Protein AF-A0A8I1P2D2-F1 (afdb_monomer_lite)

Sequence (144 aa):
MSDTDVMAFWKRRRELEEQHDLKRKALEAELHQHTETIDRTIAAVCAEMGNVSGAALEFIRFFLENLDELPANFREYVTLWQKENISNTAKLENLKTELDKLLQSRADVRKSIFALEKEIFQEISIITHNYTSTVAKAMNEKIT

Radius of gyration: 31.2 Å; chains: 1; bounding box: 60×19×92 Å

Structure (mmCIF, N/CA/C/O backbone):
data_AF-A0A8I1P2D2-F1
#
_entry.id   AF-A0A8I1P2D2-F1
#
loop_
_atom_site.group_PDB
_atom_site.id
_atom_site.type_symbol
_atom_site.label_atom_id
_atom_site.label_alt_id
_atom_site.label_comp_id
_atom_site.label_asym_id
_atom_site.label_entity_id
_atom_site.label_seq_id
_atom_site.pdbx_PDB_ins_code
_atom_site.Cartn_x
_atom_site.Cartn_y
_atom_site.Cartn_z
_atom_site.occupancy
_atom_site.B_iso_or_equiv
_atom_site.auth_seq_id
_atom_site.auth_comp_id
_atom_site.auth_asym_id
_atom_site.auth_atom_id
_atom_site.pdbx_PDB_model_num
ATOM 1 N N . MET A 1 1 ? 28.081 0.838 -34.768 1.00 76.25 1 MET A N 1
ATOM 2 C CA . MET A 1 1 ? 27.266 0.139 -33.760 1.00 76.25 1 MET A CA 1
ATOM 3 C C . MET A 1 1 ? 27.292 -1.336 -34.082 1.00 76.25 1 MET A C 1
ATOM 5 O O . MET A 1 1 ? 27.098 -1.679 -35.245 1.00 76.25 1 MET A O 1
ATOM 9 N N . SER A 1 2 ? 27.610 -2.157 -33.088 1.00 82.00 2 SER A N 1
ATOM 10 C CA . SER A 1 2 ? 27.658 -3.612 -33.208 1.00 82.00 2 SER A CA 1
ATOM 11 C C . SER A 1 2 ? 26.326 -4.239 -32.786 1.00 82.00 2 SER A C 1
ATOM 13 O O . SER A 1 2 ? 25.588 -3.649 -31.994 1.00 82.00 2 SER A O 1
ATOM 15 N N . ASP A 1 3 ? 26.033 -5.451 -33.262 1.00 84.44 3 ASP A N 1
ATOM 16 C CA . ASP A 1 3 ? 24.885 -6.237 -32.780 1.00 84.44 3 ASP A CA 1
ATOM 17 C C . ASP A 1 3 ? 24.965 -6.477 -31.263 1.00 84.44 3 ASP A C 1
ATOM 19 O O . ASP A 1 3 ? 23.949 -6.514 -30.567 1.00 84.44 3 ASP A O 1
ATOM 23 N N . THR A 1 4 ? 26.186 -6.546 -30.727 1.00 88.38 4 THR A N 1
ATOM 24 C CA . THR A 1 4 ? 26.462 -6.649 -29.292 1.00 88.38 4 THR A CA 1
ATOM 25 C C . THR A 1 4 ? 25.898 -5.462 -28.503 1.00 88.38 4 THR A C 1
ATOM 27 O O . THR A 1 4 ? 25.323 -5.674 -27.436 1.00 88.38 4 THR A O 1
ATOM 30 N N . ASP A 1 5 ? 25.987 -4.233 -29.025 1.00 86.88 5 ASP A N 1
ATOM 31 C CA . ASP A 1 5 ? 25.498 -3.019 -28.345 1.00 86.88 5 ASP A CA 1
ATOM 32 C C . ASP A 1 5 ? 23.964 -2.999 -28.249 1.00 86.88 5 ASP A C 1
ATOM 34 O O . ASP A 1 5 ? 23.389 -2.663 -27.211 1.00 86.88 5 ASP A O 1
ATOM 38 N N . VAL A 1 6 ? 23.293 -3.413 -29.328 1.00 91.06 6 VAL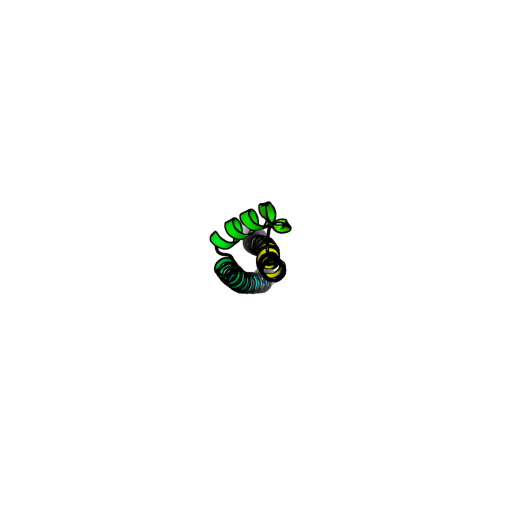 A N 1
ATOM 39 C CA . VAL A 1 6 ? 21.827 -3.509 -29.395 1.00 91.06 6 VAL A CA 1
ATOM 40 C 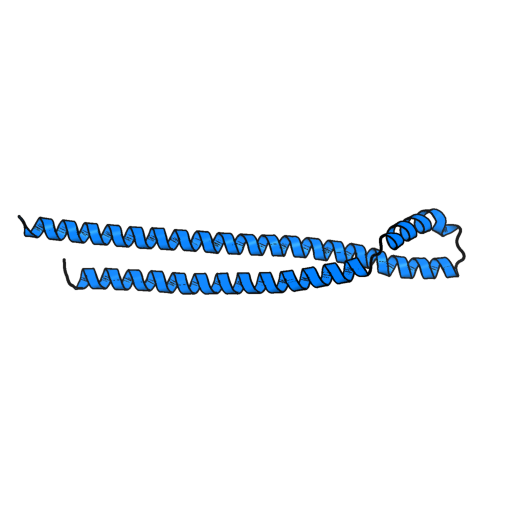C . VAL A 1 6 ? 21.319 -4.577 -28.428 1.00 91.06 6 VAL A C 1
ATOM 42 O O . VAL A 1 6 ? 20.373 -4.348 -27.669 1.00 91.06 6 VAL A O 1
ATOM 45 N N . MET A 1 7 ? 21.971 -5.740 -28.412 1.00 93.50 7 MET A N 1
ATOM 46 C CA . MET A 1 7 ? 21.608 -6.838 -27.518 1.00 93.50 7 MET A CA 1
ATOM 47 C C . MET A 1 7 ? 21.853 -6.481 -26.049 1.00 93.50 7 MET A C 1
ATOM 49 O O . MET A 1 7 ? 21.028 -6.819 -25.198 1.00 93.50 7 MET A O 1
ATOM 53 N N . ALA A 1 8 ? 22.933 -5.755 -25.744 1.00 93.50 8 ALA A N 1
ATOM 54 C CA . ALA A 1 8 ? 23.217 -5.271 -24.396 1.00 93.50 8 ALA A CA 1
ATOM 55 C C . ALA A 1 8 ? 22.134 -4.304 -23.889 1.00 93.50 8 ALA A C 1
ATOM 57 O O . ALA A 1 8 ? 21.671 -4.456 -22.756 1.00 93.50 8 ALA A O 1
ATOM 58 N N . PHE A 1 9 ? 21.670 -3.371 -24.730 1.00 95.69 9 PHE A N 1
ATOM 59 C CA . PHE A 1 9 ? 20.568 -2.464 -24.388 1.00 95.69 9 PHE A CA 1
ATOM 60 C C . PHE A 1 9 ? 19.284 -3.229 -24.042 1.00 95.69 9 PHE A C 1
ATOM 62 O O . PHE A 1 9 ? 18.723 -3.049 -22.959 1.00 95.69 9 PHE A O 1
ATOM 69 N N . TRP A 1 10 ? 18.837 -4.127 -24.927 1.00 97.00 10 TRP A N 1
ATOM 70 C CA . TRP A 1 10 ? 17.599 -4.883 -24.711 1.00 97.00 10 TRP A CA 1
ATOM 71 C C . TRP A 1 10 ? 17.685 -5.864 -23.547 1.00 97.00 10 TRP A C 1
ATOM 73 O O . TRP A 1 10 ? 16.684 -6.111 -22.871 1.00 97.00 10 TRP A O 1
ATOM 83 N N . LYS A 1 11 ? 18.867 -6.433 -23.299 1.00 97.19 11 LYS A N 1
ATOM 84 C CA . LYS A 1 11 ? 19.111 -7.255 -22.114 1.00 97.19 11 LYS A CA 1
ATOM 85 C C . LYS A 1 11 ? 18.955 -6.419 -20.845 1.00 97.19 11 LYS A C 1
ATOM 87 O O . LYS A 1 11 ? 18.146 -6.775 -19.995 1.00 97.19 11 LYS A O 1
ATOM 92 N N . ARG A 1 12 ? 19.649 -5.279 -20.756 1.00 96.38 12 ARG A N 1
ATOM 93 C CA . ARG A 1 12 ? 19.593 -4.410 -19.575 1.00 96.38 12 ARG A CA 1
ATOM 94 C C . ARG A 1 12 ? 18.183 -3.887 -19.310 1.00 96.38 12 ARG A C 1
ATOM 96 O O . ARG A 1 12 ? 17.754 -3.856 -18.162 1.00 96.38 12 ARG A O 1
ATOM 103 N N . ARG A 1 13 ? 17.458 -3.490 -20.358 1.00 97.00 13 ARG A N 1
ATOM 104 C CA . ARG A 1 13 ? 16.076 -3.020 -20.230 1.00 97.00 13 ARG A CA 1
ATOM 105 C C . ARG A 1 13 ? 15.157 -4.093 -19.644 1.00 97.00 13 ARG A C 1
ATOM 107 O O . ARG A 1 13 ? 14.432 -3.795 -18.703 1.00 97.00 13 ARG A O 1
ATOM 114 N N . ARG A 1 14 ? 15.223 -5.326 -20.159 1.00 97.50 14 ARG A N 1
ATOM 115 C CA . ARG A 1 14 ? 14.428 -6.444 -19.626 1.00 97.50 14 ARG A CA 1
ATOM 116 C C . ARG A 1 14 ? 14.733 -6.718 -18.162 1.00 97.50 14 ARG A C 1
ATOM 118 O O . ARG A 1 14 ? 13.807 -6.833 -17.375 1.00 97.50 14 ARG A O 1
ATOM 125 N N . GLU A 1 15 ? 16.011 -6.764 -17.793 1.00 97.19 15 GLU A N 1
ATOM 126 C CA . GLU A 1 15 ? 16.416 -6.987 -16.399 1.00 97.19 15 GLU A CA 1
ATOM 127 C C . GLU A 1 15 ? 15.832 -5.923 -15.455 1.00 97.19 15 GLU A C 1
ATOM 129 O O . GLU A 1 15 ? 15.393 -6.252 -14.357 1.00 97.19 15 GLU A O 1
ATOM 134 N N . LEU A 1 16 ? 15.792 -4.656 -15.881 1.00 96.38 16 LEU A N 1
ATOM 135 C CA . LEU A 1 16 ? 15.177 -3.573 -15.106 1.00 96.38 16 LEU A CA 1
ATOM 136 C C . LEU A 1 16 ? 13.661 -3.731 -14.975 1.00 96.38 16 LEU A C 1
ATOM 138 O O . LEU A 1 16 ? 13.122 -3.589 -13.878 1.00 96.38 16 LEU A O 1
ATOM 142 N N . GLU A 1 17 ? 12.979 -4.031 -16.079 1.00 95.75 17 GLU A N 1
ATOM 143 C CA . GLU A 1 17 ? 11.528 -4.241 -16.096 1.00 95.75 17 GLU A CA 1
ATOM 144 C C . GLU A 1 17 ? 11.132 -5.444 -15.217 1.00 95.75 17 GLU A C 1
ATOM 146 O O . GLU A 1 17 ? 10.195 -5.338 -14.428 1.00 95.75 17 GLU A O 1
ATOM 151 N N . GLU A 1 18 ? 11.890 -6.545 -15.264 1.00 97.38 18 GLU A N 1
ATOM 152 C CA . GLU A 1 18 ? 11.689 -7.729 -14.416 1.00 97.38 18 GLU A CA 1
ATOM 153 C C . GLU A 1 18 ? 11.926 -7.429 -12.928 1.00 97.38 18 GLU A C 1
ATOM 155 O O . GLU A 1 18 ? 11.113 -7.795 -12.077 1.00 97.38 18 GLU A O 1
ATOM 160 N N . GLN A 1 19 ? 13.014 -6.728 -12.589 1.00 95.62 19 GLN A N 1
ATOM 161 C CA . GLN A 1 19 ? 13.298 -6.337 -11.204 1.00 95.62 19 GLN A CA 1
ATOM 162 C C . GLN A 1 19 ? 12.215 -5.418 -10.634 1.00 95.62 19 GLN A C 1
ATOM 164 O O . GLN A 1 19 ? 11.803 -5.578 -9.482 1.00 95.62 19 GLN A O 1
ATOM 169 N N . HIS A 1 20 ? 11.743 -4.463 -11.434 1.00 96.69 20 HIS A N 1
ATOM 170 C CA . HIS A 1 20 ? 10.652 -3.581 -11.050 1.00 96.69 20 HIS A CA 1
ATOM 171 C C . HIS A 1 20 ? 9.339 -4.345 -10.867 1.00 96.69 20 HIS A C 1
ATOM 173 O O . HIS A 1 20 ? 8.658 -4.123 -9.871 1.00 96.69 20 HIS A O 1
ATOM 179 N N . ASP A 1 21 ? 8.991 -5.257 -11.778 1.00 96.50 21 ASP A N 1
ATOM 180 C CA . ASP A 1 21 ? 7.772 -6.067 -11.675 1.00 96.50 21 ASP A CA 1
ATOM 181 C C . ASP A 1 21 ? 7.750 -6.902 -10.385 1.00 96.50 21 ASP A C 1
ATOM 183 O O . ASP A 1 21 ? 6.747 -6.921 -9.671 1.00 96.50 21 ASP A O 1
ATOM 187 N N . LEU A 1 22 ? 8.883 -7.509 -10.014 1.00 97.50 22 LEU A N 1
ATOM 188 C CA . LEU A 1 22 ? 9.015 -8.240 -8.751 1.00 97.50 22 LEU A CA 1
ATOM 189 C C . LEU A 1 22 ? 8.807 -7.336 -7.528 1.00 97.50 22 LEU A C 1
ATOM 191 O O . LEU A 1 22 ? 8.035 -7.681 -6.630 1.00 97.50 22 LEU A O 1
ATOM 195 N N . LYS A 1 23 ? 9.463 -6.167 -7.492 1.00 97.38 23 LYS A N 1
ATOM 196 C CA . LYS A 1 23 ? 9.300 -5.194 -6.398 1.00 97.38 23 LYS A CA 1
ATOM 197 C C . LYS A 1 23 ? 7.862 -4.674 -6.316 1.00 97.38 23 LYS A C 1
ATOM 199 O O . LYS A 1 23 ? 7.304 -4.580 -5.225 1.00 97.38 23 LYS A O 1
ATOM 204 N N . ARG A 1 24 ? 7.248 -4.371 -7.462 1.00 95.56 24 ARG A N 1
ATOM 205 C CA . ARG A 1 24 ? 5.868 -3.890 -7.559 1.00 95.56 24 ARG A CA 1
ATOM 206 C C . ARG A 1 24 ? 4.888 -4.925 -7.017 1.00 95.56 24 ARG A C 1
ATOM 208 O O . ARG A 1 24 ? 4.083 -4.581 -6.159 1.00 95.56 24 ARG A O 1
ATOM 215 N N . LYS A 1 25 ? 4.999 -6.187 -7.441 1.00 97.19 25 LYS A N 1
ATOM 216 C CA . LYS A 1 25 ? 4.155 -7.286 -6.944 1.00 97.19 25 LYS A CA 1
ATOM 217 C C . LYS A 1 25 ? 4.269 -7.473 -5.433 1.00 97.19 25 LYS A C 1
ATOM 219 O O . LYS A 1 25 ? 3.261 -7.707 -4.775 1.00 97.19 25 LYS A O 1
ATOM 224 N N . ALA A 1 26 ? 5.475 -7.348 -4.877 1.00 97.50 26 ALA A N 1
ATOM 225 C CA . ALA A 1 26 ? 5.678 -7.427 -3.433 1.00 97.50 26 ALA A CA 1
ATOM 226 C C . ALA A 1 26 ? 4.949 -6.293 -2.687 1.00 97.50 26 ALA A C 1
ATOM 228 O O . ALA A 1 26 ? 4.223 -6.558 -1.732 1.00 97.50 26 ALA A O 1
ATOM 229 N N . LEU A 1 27 ? 5.075 -5.050 -3.165 1.00 94.69 27 LEU A N 1
ATOM 230 C CA . LEU A 1 27 ? 4.381 -3.895 -2.581 1.00 94.69 27 LEU A CA 1
ATOM 231 C C . LEU A 1 27 ? 2.855 -3.977 -2.747 1.00 94.69 27 LEU A C 1
ATOM 233 O O . LEU A 1 27 ? 2.112 -3.601 -1.844 1.00 94.69 27 LEU A O 1
ATOM 237 N N . GLU A 1 28 ? 2.366 -4.474 -3.885 1.00 92.31 28 GLU A N 1
ATOM 238 C CA . GLU A 1 28 ? 0.934 -4.692 -4.120 1.00 92.31 28 GLU A CA 1
ATOM 239 C C . GLU A 1 28 ? 0.363 -5.762 -3.173 1.00 92.31 28 GLU A C 1
ATOM 241 O O . GLU A 1 28 ? -0.732 -5.581 -2.635 1.00 92.31 28 GLU A O 1
ATOM 246 N N . ALA A 1 29 ? 1.114 -6.835 -2.906 1.00 95.38 29 ALA A N 1
ATOM 247 C CA . ALA A 1 29 ? 0.731 -7.854 -1.930 1.00 95.38 29 ALA A CA 1
ATOM 248 C C . ALA A 1 29 ? 0.677 -7.292 -0.497 1.00 95.38 29 ALA A C 1
ATOM 250 O O . ALA A 1 29 ? -0.292 -7.533 0.225 1.00 95.38 29 ALA A O 1
ATOM 251 N N . GLU A 1 30 ? 1.668 -6.490 -0.100 1.00 93.25 30 GLU A N 1
ATOM 252 C CA . GLU A 1 30 ? 1.680 -5.800 1.198 1.00 93.25 30 GLU A CA 1
ATOM 253 C C . GLU A 1 30 ? 0.490 -4.834 1.337 1.00 93.25 30 GLU A C 1
ATOM 255 O O . GLU A 1 30 ? -0.204 -4.812 2.358 1.00 93.25 30 GLU A O 1
ATOM 260 N N . LEU A 1 31 ? 0.181 -4.080 0.277 1.00 82.25 31 LEU A N 1
ATOM 261 C CA . LEU A 1 31 ? -0.966 -3.174 0.239 1.00 82.25 31 LEU A CA 1
ATOM 262 C C . LEU A 1 31 ? -2.296 -3.922 0.415 1.00 82.25 31 LEU A C 1
ATOM 264 O O . LEU A 1 31 ? -3.203 -3.434 1.106 1.00 82.25 31 LEU A O 1
ATOM 268 N N . HIS A 1 32 ? -2.417 -5.095 -0.206 1.00 84.75 32 HIS A N 1
ATOM 269 C CA . HIS A 1 32 ? -3.583 -5.958 -0.060 1.00 84.75 32 HIS A CA 1
ATOM 270 C C . HIS A 1 32 ? -3.729 -6.446 1.386 1.00 84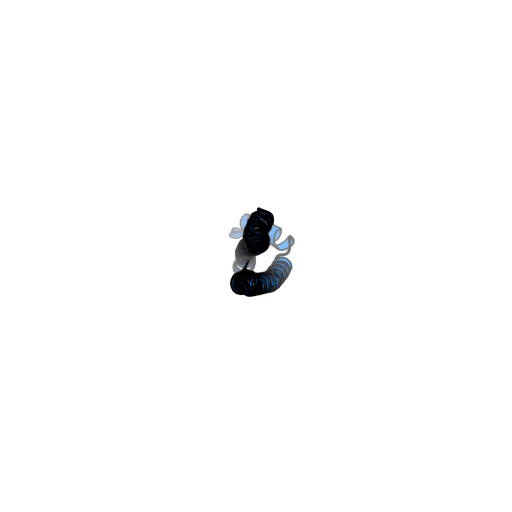.75 32 HIS A C 1
ATOM 272 O O . HIS A 1 32 ? -4.778 -6.233 1.995 1.00 84.75 32 HIS A O 1
ATOM 278 N N . GLN A 1 33 ? -2.652 -6.964 1.981 1.00 89.94 33 GLN A N 1
ATOM 279 C CA . GLN A 1 33 ? -2.634 -7.427 3.372 1.00 89.94 33 GLN A CA 1
ATOM 280 C C . GLN A 1 33 ? -3.008 -6.317 4.371 1.00 89.94 33 GLN A C 1
ATOM 282 O O . GLN A 1 33 ? -3.758 -6.547 5.328 1.00 89.94 33 GLN A O 1
ATOM 287 N N . HIS A 1 34 ? -2.509 -5.095 4.163 1.00 78.25 34 HIS A N 1
ATOM 288 C CA . HIS A 1 34 ? -2.907 -3.943 4.973 1.00 78.25 34 HIS A CA 1
ATOM 289 C C . HIS A 1 34 ? -4.396 -3.634 4.839 1.00 78.25 34 HIS A C 1
ATOM 291 O O . HIS A 1 34 ? -5.042 -3.337 5.841 1.00 78.25 34 HIS A O 1
ATOM 297 N N . THR A 1 35 ? -4.949 -3.724 3.630 1.00 75.88 35 THR A N 1
ATOM 298 C CA . THR A 1 35 ? -6.374 -3.471 3.386 1.00 75.88 35 THR A CA 1
ATOM 299 C C . THR A 1 35 ? -7.247 -4.488 4.121 1.00 75.88 35 THR A C 1
ATOM 301 O O . THR A 1 35 ? -8.111 -4.083 4.892 1.00 75.88 35 THR A O 1
ATOM 304 N N . GLU A 1 36 ? -6.945 -5.784 4.012 1.00 83.88 36 GLU A N 1
ATOM 305 C CA . GLU A 1 36 ? -7.672 -6.836 4.741 1.00 83.88 36 GLU A CA 1
ATOM 306 C C . GLU A 1 36 ? -7.579 -6.678 6.267 1.00 83.88 36 GLU A C 1
ATOM 308 O O . GLU A 1 36 ? -8.513 -6.982 7.011 1.00 83.88 36 GLU A O 1
ATOM 313 N N . THR A 1 37 ? -6.429 -6.225 6.768 1.00 81.19 37 THR A N 1
ATOM 314 C CA . THR A 1 37 ? -6.233 -6.004 8.206 1.00 81.19 37 THR A CA 1
ATOM 315 C C . THR A 1 37 ? -7.016 -4.785 8.684 1.00 81.19 37 THR A C 1
ATOM 317 O O . THR A 1 37 ? -7.683 -4.869 9.710 1.00 81.19 37 THR A O 1
ATOM 320 N N . ILE A 1 38 ? -7.025 -3.698 7.910 1.00 74.56 38 ILE A N 1
ATOM 321 C CA . ILE A 1 38 ? -7.851 -2.515 8.178 1.00 74.56 38 ILE A CA 1
ATOM 322 C C . ILE A 1 38 ? -9.334 -2.884 8.220 1.00 74.56 38 ILE A C 1
ATOM 324 O O . ILE A 1 38 ? -10.012 -2.495 9.167 1.00 74.56 38 ILE A O 1
ATOM 328 N N . ASP A 1 39 ? -9.831 -3.664 7.258 1.00 70.25 39 ASP A N 1
ATOM 329 C CA . ASP A 1 39 ? -11.243 -4.062 7.216 1.00 70.25 39 ASP A CA 1
ATOM 330 C C . ASP A 1 39 ? -11.639 -4.868 8.465 1.00 70.25 39 ASP A C 1
ATOM 332 O O . ASP A 1 39 ? -12.685 -4.619 9.072 1.00 70.25 39 ASP A O 1
ATOM 336 N N . ARG A 1 40 ? -10.765 -5.779 8.920 1.00 79.75 40 ARG A N 1
ATOM 337 C CA . ARG A 1 40 ? -10.959 -6.520 10.178 1.00 79.75 40 ARG A CA 1
ATOM 338 C C . ARG A 1 40 ? -10.939 -5.606 11.404 1.00 79.75 40 ARG A C 1
ATOM 340 O O . ARG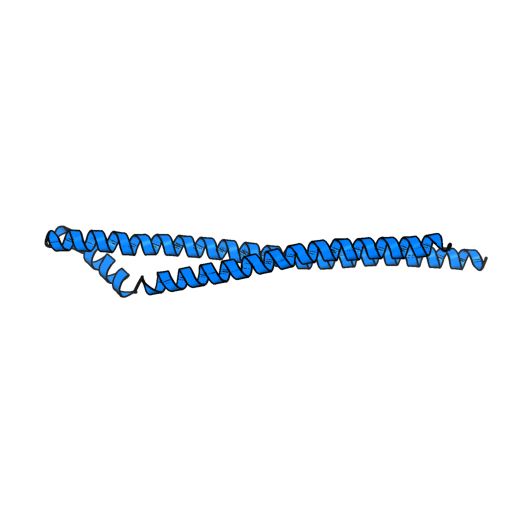 A 1 40 ? -11.795 -5.754 12.276 1.00 79.75 40 ARG A O 1
ATOM 347 N N . THR A 1 41 ? -10.005 -4.658 11.475 1.00 70.25 41 THR A N 1
ATOM 348 C CA . THR A 1 41 ? -9.922 -3.706 12.594 1.00 70.25 41 THR A CA 1
ATOM 349 C C . THR A 1 41 ? -11.136 -2.777 12.623 1.00 70.25 41 THR A C 1
ATOM 351 O O . THR A 1 41 ? -11.688 -2.543 13.695 1.00 70.25 41 THR A O 1
ATOM 354 N N . ILE A 1 42 ? -11.628 -2.316 11.468 1.00 66.19 42 ILE A N 1
ATOM 355 C CA . ILE A 1 42 ? -12.870 -1.535 11.367 1.00 66.19 42 ILE A CA 1
ATOM 356 C C . ILE A 1 42 ? -14.059 -2.353 11.878 1.00 66.19 42 ILE A C 1
ATOM 358 O O . ILE A 1 42 ? -14.831 -1.852 12.693 1.00 66.19 42 ILE A O 1
ATOM 362 N N . ALA A 1 43 ? -14.189 -3.617 11.465 1.00 72.06 43 ALA A N 1
ATOM 363 C CA . ALA A 1 43 ? -15.254 -4.488 11.960 1.00 72.06 43 ALA A CA 1
ATOM 364 C C . ALA A 1 43 ? -15.193 -4.662 13.490 1.00 72.06 43 ALA A C 1
ATOM 366 O O . ALA A 1 43 ? -16.227 -4.591 14.158 1.00 72.06 43 ALA A O 1
ATOM 367 N N . ALA A 1 44 ? -13.991 -4.820 14.056 1.00 72.62 44 ALA A N 1
ATOM 368 C CA . ALA A 1 44 ? -13.788 -4.892 15.503 1.00 72.62 44 ALA A CA 1
ATOM 369 C C . ALA A 1 44 ? -14.170 -3.581 16.214 1.00 72.62 44 ALA A C 1
ATOM 371 O O . ALA A 1 44 ? -14.854 -3.619 17.235 1.00 72.62 44 ALA A O 1
ATOM 372 N N . VAL A 1 45 ? -13.793 -2.425 15.655 1.00 68.06 45 VAL A N 1
ATOM 373 C CA . VAL A 1 45 ? -14.189 -1.099 16.160 1.00 68.06 45 VAL A CA 1
ATOM 374 C C . VAL A 1 45 ? -15.711 -0.943 16.144 1.00 68.06 45 VAL A C 1
ATOM 376 O O . VAL A 1 45 ? -16.288 -0.518 17.140 1.00 68.06 45 VAL A O 1
ATOM 379 N N . CYS A 1 46 ? -16.380 -1.314 15.050 1.00 65.44 46 CYS A N 1
ATOM 380 C CA . CYS A 1 46 ? -17.838 -1.242 14.940 1.00 65.44 46 CYS A CA 1
ATOM 381 C C . CYS A 1 46 ? -18.548 -2.147 15.954 1.00 65.44 46 CYS A C 1
ATOM 383 O O . CYS A 1 46 ? -19.509 -1.706 16.583 1.00 65.44 46 CYS A O 1
ATOM 385 N N . ALA A 1 47 ? -18.069 -3.381 16.141 1.00 75.50 47 ALA A N 1
ATOM 386 C CA . ALA A 1 47 ? -18.612 -4.294 17.143 1.00 75.50 47 ALA A CA 1
ATOM 387 C C . ALA A 1 47 ? -18.467 -3.721 18.562 1.00 75.50 47 ALA A C 1
ATOM 389 O O . ALA A 1 47 ? -19.414 -3.749 19.344 1.00 75.50 47 ALA A O 1
ATOM 390 N N . GLU A 1 48 ? -17.307 -3.140 18.874 1.00 73.38 48 GLU A N 1
ATOM 391 C CA . GLU A 1 48 ? -17.043 -2.572 20.194 1.00 73.38 48 GLU A CA 1
ATOM 392 C C . GLU A 1 48 ? -17.841 -1.285 20.452 1.00 73.38 48 GLU A C 1
ATOM 394 O O . GLU A 1 48 ? -18.407 -1.119 21.530 1.00 73.38 48 GLU A O 1
ATOM 399 N N . MET A 1 49 ? -17.973 -0.401 19.454 1.00 65.81 49 MET A N 1
ATOM 400 C CA . MET A 1 49 ? -18.836 0.786 19.551 1.00 65.81 49 MET A CA 1
ATOM 401 C C . MET A 1 49 ? -20.314 0.419 19.704 1.00 65.81 49 MET A C 1
ATOM 403 O O . MET A 1 49 ? -21.032 1.104 20.425 1.00 65.81 49 MET A O 1
ATOM 407 N N . GLY A 1 50 ? -20.773 -0.664 19.068 1.00 62.09 50 GLY A N 1
ATOM 408 C CA . GLY A 1 50 ? -22.133 -1.178 19.254 1.00 62.09 50 GLY A CA 1
ATOM 409 C C . GLY A 1 50 ? -22.419 -1.631 20.691 1.00 62.09 50 GLY A C 1
ATOM 410 O O . GLY A 1 50 ? -23.560 -1.547 21.140 1.00 62.09 50 GLY A O 1
ATOM 411 N N . ASN A 1 51 ? -21.384 -2.046 21.429 1.00 62.41 51 ASN A N 1
ATOM 412 C CA . ASN A 1 51 ? -21.488 -2.452 22.832 1.00 62.41 51 ASN A CA 1
ATOM 413 C C . ASN A 1 51 ? -21.420 -1.265 23.811 1.00 62.41 51 ASN A C 1
ATOM 415 O O . ASN A 1 51 ? -21.921 -1.368 24.929 1.00 62.41 51 ASN A O 1
ATOM 419 N N . VAL A 1 52 ? -20.834 -0.132 23.410 1.00 59.28 52 VAL A N 1
ATOM 420 C CA . VAL A 1 52 ? -20.712 1.076 24.243 1.00 59.28 52 VAL A CA 1
ATOM 421 C C . VAL A 1 52 ? -21.785 2.089 23.831 1.00 59.28 52 VAL A C 1
ATOM 423 O O . VAL A 1 52 ? -21.561 2.964 22.997 1.00 59.28 52 VAL A O 1
ATOM 426 N N . SER A 1 53 ? -22.986 1.984 24.405 1.00 61.50 53 SER A N 1
ATOM 427 C CA . SER A 1 53 ? -24.045 2.974 24.151 1.00 61.50 53 SER A CA 1
ATOM 428 C C . SER A 1 53 ? -23.738 4.322 24.827 1.00 61.50 53 SER A C 1
ATOM 430 O O . SER A 1 53 ? -23.163 4.363 25.912 1.00 61.50 53 SER A O 1
ATOM 432 N N . GLY A 1 54 ? -24.185 5.443 24.246 1.00 55.59 54 GLY A N 1
ATOM 433 C CA . GLY A 1 54 ? -24.089 6.764 24.892 1.00 55.59 54 GLY A CA 1
ATOM 434 C C . GLY A 1 54 ? -24.784 6.829 26.263 1.00 55.59 54 GLY A C 1
ATOM 435 O O . GLY A 1 54 ? -24.334 7.552 27.148 1.00 55.59 54 GLY A O 1
ATOM 436 N N . ALA A 1 55 ? -25.809 5.995 26.479 1.00 54.47 55 ALA A N 1
ATOM 437 C CA . ALA A 1 55 ? -26.461 5.829 27.774 1.00 54.47 55 ALA A CA 1
ATOM 438 C C . ALA A 1 55 ? -25.528 5.205 28.824 1.00 54.47 55 ALA A C 1
ATOM 440 O O . ALA A 1 55 ? -25.618 5.571 29.989 1.00 54.47 55 ALA A O 1
ATOM 441 N N . ALA A 1 56 ? -24.594 4.330 28.429 1.00 61.38 56 ALA A N 1
ATOM 442 C CA . ALA A 1 56 ? -23.586 3.790 29.338 1.00 61.38 56 ALA A CA 1
ATOM 443 C C . ALA A 1 56 ? -22.661 4.901 29.864 1.00 61.38 56 ALA A C 1
ATOM 445 O O . ALA A 1 56 ? -22.357 4.947 31.047 1.00 61.38 56 ALA A O 1
ATOM 446 N N . LEU A 1 57 ? -22.267 5.876 29.047 1.00 57.56 57 LEU A N 1
ATOM 447 C CA . LEU A 1 57 ? -21.411 6.968 29.528 1.00 57.56 57 LEU A CA 1
ATOM 448 C C . LEU A 1 57 ? -22.122 7.873 30.551 1.00 57.56 57 LEU A C 1
ATOM 450 O O . LEU A 1 57 ? -21.519 8.242 31.561 1.00 57.56 57 LEU A O 1
ATOM 454 N N . GLU A 1 58 ? -23.406 8.181 30.343 1.00 59.62 58 GLU A N 1
ATOM 455 C CA . GLU A 1 58 ? -24.200 8.920 31.337 1.00 59.62 58 GLU A CA 1
ATOM 456 C C . GLU A 1 58 ? -24.458 8.101 32.607 1.00 59.62 58 GLU A C 1
ATOM 458 O O . GLU A 1 58 ? -24.367 8.646 33.709 1.00 59.62 58 GLU A O 1
ATOM 463 N N . PHE A 1 59 ? -24.695 6.792 32.473 1.00 63.19 59 PHE A N 1
ATOM 464 C CA . PHE A 1 59 ? -24.819 5.882 33.614 1.00 63.19 59 PHE A CA 1
ATOM 465 C C . PHE A 1 59 ? -23.513 5.827 34.424 1.00 63.19 59 PHE A C 1
ATOM 467 O O . PHE A 1 59 ? -23.550 5.953 35.643 1.00 63.19 59 PHE A O 1
ATOM 474 N N . ILE A 1 60 ? -22.344 5.724 33.776 1.00 60.84 60 ILE A N 1
ATOM 475 C CA . ILE A 1 60 ? -21.033 5.754 34.453 1.00 60.84 60 ILE A CA 1
ATOM 476 C C . ILE A 1 60 ? -20.886 7.038 35.275 1.00 60.84 60 ILE A C 1
ATOM 478 O O . ILE A 1 60 ? -20.512 6.965 36.445 1.00 60.84 60 ILE A O 1
ATOM 482 N N . ARG A 1 61 ? -21.198 8.200 34.683 1.00 61.31 61 ARG A N 1
ATOM 483 C CA . ARG A 1 61 ? -21.072 9.501 35.356 1.00 61.31 61 ARG A CA 1
ATOM 484 C C . ARG A 1 61 ? -21.983 9.594 36.581 1.00 61.31 61 ARG A C 1
ATOM 486 O O . ARG A 1 61 ? -21.499 9.906 37.663 1.00 61.31 61 ARG A O 1
ATOM 493 N N . PHE A 1 62 ? -23.259 9.238 36.427 1.00 65.88 62 PHE A N 1
ATOM 494 C CA . PHE A 1 62 ? -24.228 9.239 37.525 1.00 65.88 62 PHE A CA 1
ATOM 495 C C . PHE A 1 62 ? -23.782 8.344 38.694 1.00 65.88 62 PHE A C 1
ATOM 497 O O . PHE A 1 62 ? -23.869 8.745 39.849 1.00 65.88 62 PHE A O 1
ATOM 504 N N . PHE A 1 63 ? -23.258 7.147 38.420 1.00 66.00 63 PHE A N 1
ATOM 505 C CA . PHE A 1 63 ? -22.827 6.229 39.477 1.00 66.00 63 PHE A CA 1
ATOM 506 C C . PHE A 1 63 ? -21.513 6.638 40.149 1.00 66.00 63 PHE A C 1
ATOM 508 O O . PHE A 1 63 ? -21.387 6.456 41.355 1.00 66.00 63 PHE A O 1
ATOM 515 N N . LEU A 1 64 ? -20.553 7.211 39.416 1.00 58.69 64 LEU A N 1
ATOM 516 C CA . LEU A 1 64 ? -19.321 7.750 40.011 1.00 58.69 64 LEU A CA 1
ATOM 517 C C . LEU A 1 64 ? -19.612 8.890 40.994 1.00 58.69 64 LEU A C 1
ATOM 519 O O . LEU A 1 64 ? -18.940 9.001 42.014 1.00 58.69 64 LEU A O 1
ATOM 523 N N . GLU A 1 65 ? -20.628 9.701 40.703 1.00 69.25 65 GLU A N 1
ATOM 524 C CA . GLU A 1 65 ? -21.055 10.812 41.557 1.00 69.25 65 GLU A CA 1
ATOM 525 C C . GLU A 1 65 ? -21.858 10.354 42.792 1.00 69.25 65 GLU A C 1
ATOM 527 O O . GLU A 1 65 ? -21.931 11.099 43.762 1.00 69.25 65 GLU A O 1
ATOM 532 N N . ASN A 1 66 ? -22.425 9.136 42.788 1.00 67.06 66 ASN A N 1
ATOM 533 C CA . ASN A 1 66 ? -23.365 8.656 43.818 1.00 67.06 66 ASN A CA 1
ATOM 534 C C . ASN A 1 66 ? -22.987 7.280 44.426 1.00 67.06 66 ASN A C 1
ATOM 536 O O . ASN A 1 66 ? -23.817 6.624 45.058 1.00 67.06 66 ASN A O 1
ATOM 540 N N . LEU A 1 67 ? -21.749 6.804 44.230 1.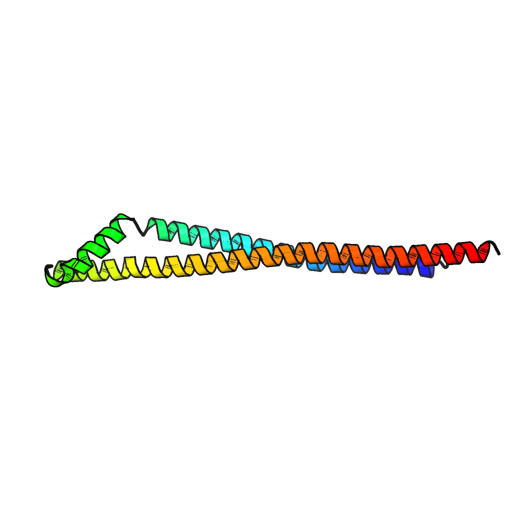00 57.25 67 LEU A N 1
ATOM 541 C CA . LEU A 1 67 ? -21.337 5.414 44.505 1.00 57.25 67 LEU A CA 1
ATOM 542 C C . LEU A 1 67 ? -21.512 4.988 45.980 1.00 57.25 67 LEU A C 1
ATOM 544 O O . LEU A 1 67 ? -21.883 3.846 46.285 1.00 57.25 67 LEU A O 1
ATOM 548 N N . ASP A 1 68 ? -21.263 5.917 46.900 1.00 67.19 68 ASP A N 1
ATOM 549 C CA . ASP A 1 68 ? -21.289 5.680 48.347 1.00 67.19 68 ASP A CA 1
ATOM 550 C C . ASP A 1 68 ? -22.717 5.616 48.914 1.00 67.19 68 ASP A C 1
ATOM 552 O O . ASP A 1 68 ? -22.954 4.961 49.934 1.00 67.19 68 ASP A O 1
ATOM 556 N N . GLU A 1 69 ? -23.692 6.186 48.204 1.00 75.31 69 GLU A N 1
ATOM 557 C CA . GLU A 1 69 ? -25.102 6.245 48.612 1.00 75.31 69 GLU A CA 1
ATOM 558 C C . GLU A 1 69 ? -25.913 5.013 48.174 1.00 75.31 69 GLU A C 1
ATOM 560 O O . GLU A 1 69 ? -27.075 4.843 48.549 1.00 75.31 69 GLU A O 1
ATOM 565 N N . LEU A 1 70 ? -25.302 4.111 47.402 1.00 67.81 70 LEU A N 1
ATOM 566 C CA . LEU A 1 70 ? -25.993 2.959 46.834 1.00 67.81 70 LEU A CA 1
ATOM 567 C C . LEU A 1 70 ? -26.040 1.747 47.773 1.00 67.81 70 LEU A C 1
ATOM 569 O O . LEU A 1 70 ? -25.117 1.503 48.551 1.00 67.81 70 LEU A O 1
ATOM 573 N N . PRO A 1 71 ? -27.067 0.894 47.651 1.00 78.62 71 PRO A N 1
ATOM 574 C CA . PRO A 1 71 ? -27.075 -0.424 48.275 1.00 78.62 71 PRO A CA 1
ATOM 575 C C . PRO A 1 71 ? -25.871 -1.286 47.846 1.00 78.62 71 PRO A C 1
ATOM 577 O O . PRO A 1 71 ? -25.418 -1.228 46.702 1.00 78.62 71 PRO A O 1
ATOM 580 N N . ALA A 1 72 ? -25.361 -2.134 48.746 1.00 75.19 72 ALA A N 1
ATOM 581 C CA . ALA A 1 72 ? -24.155 -2.938 48.502 1.00 75.19 72 ALA A CA 1
ATOM 582 C C . ALA A 1 72 ? -24.269 -3.884 47.286 1.00 75.19 72 ALA A C 1
ATOM 584 O O . ALA A 1 72 ? -23.320 -4.020 46.521 1.00 75.19 72 ALA A O 1
ATOM 585 N N . ASN A 1 73 ? -25.447 -4.470 47.064 1.00 72.31 73 ASN A N 1
ATOM 586 C CA . ASN A 1 73 ? -25.751 -5.301 45.896 1.00 72.31 73 ASN A CA 1
ATOM 587 C C . ASN A 1 73 ? -25.759 -4.505 44.578 1.00 72.31 73 ASN A C 1
ATOM 589 O O . ASN A 1 73 ? -25.390 -5.034 43.533 1.00 72.31 73 ASN A O 1
ATOM 593 N N . PHE A 1 74 ? -26.138 -3.225 44.621 1.00 69.69 74 PHE A N 1
ATOM 594 C CA . PHE A 1 74 ? -26.043 -2.334 43.465 1.00 69.69 74 PHE A CA 1
ATOM 595 C C . PHE A 1 74 ? -24.593 -1.926 43.180 1.00 69.69 74 PHE A C 1
ATOM 597 O O . PHE A 1 74 ? -24.202 -1.880 42.018 1.00 69.69 74 PHE A O 1
ATOM 604 N N . ARG A 1 75 ? -23.765 -1.700 44.210 1.00 67.06 75 ARG A N 1
ATOM 605 C CA . ARG A 1 75 ? -22.330 -1.395 44.039 1.00 67.06 75 ARG A CA 1
ATOM 606 C C . ARG A 1 75 ? -21.555 -2.507 43.332 1.00 67.06 75 ARG A C 1
ATOM 608 O O . ARG A 1 75 ? -20.707 -2.215 42.491 1.00 67.06 75 ARG A O 1
ATOM 615 N N . GLU A 1 76 ? -21.843 -3.767 43.645 1.00 74.31 76 GLU A N 1
ATOM 616 C CA . GLU A 1 76 ? -21.198 -4.915 42.995 1.00 74.31 76 GLU A CA 1
ATOM 617 C C . GLU A 1 76 ? -21.586 -5.019 41.512 1.00 74.31 76 GLU A C 1
ATOM 619 O O . GLU A 1 76 ? -20.714 -5.141 40.650 1.00 74.31 76 GLU A O 1
ATOM 624 N N . TYR A 1 77 ? -22.877 -4.853 41.202 1.00 72.50 77 TYR A N 1
ATOM 625 C CA . TYR A 1 77 ? -23.372 -4.791 39.824 1.00 72.50 77 TYR A CA 1
ATOM 626 C C . TYR A 1 77 ? -22.722 -3.646 39.031 1.00 72.50 77 TYR A C 1
ATOM 628 O O . TYR A 1 77 ? -22.242 -3.849 37.918 1.00 72.50 77 TYR A O 1
ATOM 636 N N . VAL A 1 78 ? -22.639 -2.454 39.628 1.00 64.50 78 VAL A N 1
ATOM 637 C CA . VAL A 1 78 ? -22.013 -1.269 39.021 1.00 64.50 78 VAL A CA 1
ATOM 638 C C . VAL A 1 78 ? -20.519 -1.476 38.801 1.00 64.50 78 VAL A C 1
ATOM 640 O O . VAL A 1 78 ? -20.009 -1.067 37.768 1.00 64.50 78 VAL A O 1
ATOM 643 N N . THR A 1 79 ? -19.820 -2.145 39.719 1.00 68.19 79 THR A N 1
ATOM 644 C CA . THR A 1 79 ? -18.382 -2.430 39.597 1.00 68.19 79 THR A CA 1
ATOM 645 C C . THR A 1 79 ? -18.097 -3.414 38.460 1.00 68.19 79 THR A C 1
ATOM 647 O O . THR A 1 79 ? -17.186 -3.192 37.661 1.00 68.19 79 THR A O 1
ATOM 650 N N . LEU A 1 80 ? -18.884 -4.491 38.352 1.00 71.81 80 LEU A N 1
ATOM 651 C CA . LEU A 1 80 ? -18.801 -5.443 37.237 1.00 71.81 80 LEU A CA 1
ATOM 652 C C . LEU A 1 80 ? -19.087 -4.753 35.905 1.00 71.81 80 LEU A C 1
ATOM 654 O O . LEU A 1 80 ? -18.311 -4.867 34.958 1.00 71.81 80 LEU A O 1
ATOM 658 N N . TRP A 1 81 ? -20.148 -3.957 35.868 1.00 69.38 81 TRP A N 1
ATOM 659 C CA . TRP A 1 81 ? -20.537 -3.221 34.680 1.00 69.38 81 TRP A CA 1
ATOM 660 C C . TRP A 1 81 ? -19.517 -2.128 34.298 1.00 69.38 81 TRP A C 1
ATOM 662 O O . TRP A 1 81 ? -19.187 -1.986 33.123 1.00 69.38 81 TRP A O 1
ATOM 672 N N . GLN A 1 82 ? -18.933 -1.400 35.258 1.00 63.69 82 GLN A N 1
ATOM 673 C CA . GLN A 1 82 ? -17.835 -0.448 35.024 1.00 63.69 82 GLN A CA 1
ATOM 674 C C . GLN A 1 82 ? -16.600 -1.156 34.474 1.00 63.69 82 GLN A C 1
ATOM 676 O O . GLN A 1 82 ? -15.987 -0.662 33.533 1.00 63.69 82 GLN A O 1
ATOM 681 N N . LYS A 1 83 ? -16.243 -2.323 35.017 1.00 66.56 83 LYS A N 1
ATOM 682 C CA . LYS A 1 83 ? -15.130 -3.128 34.507 1.00 66.56 83 LYS A CA 1
ATOM 683 C C . LYS A 1 83 ? -15.356 -3.517 33.050 1.00 66.56 83 LYS A C 1
ATOM 685 O O . LYS A 1 83 ? -14.428 -3.393 32.261 1.00 66.56 83 LYS A O 1
ATOM 690 N N . GLU A 1 84 ? -16.565 -3.931 32.683 1.00 66.06 84 GLU A N 1
ATOM 691 C CA . GLU A 1 84 ? -16.911 -4.254 31.296 1.00 66.06 84 GLU A CA 1
ATOM 692 C C . GLU A 1 84 ? -16.874 -3.007 30.398 1.00 66.06 84 GLU A C 1
ATOM 694 O O . GLU A 1 84 ? -16.207 -3.008 29.369 1.00 66.06 84 GLU A O 1
ATOM 699 N N . ASN A 1 85 ? -17.486 -1.893 30.803 1.00 66.44 85 ASN A N 1
ATOM 700 C CA . ASN A 1 85 ? -17.651 -0.721 29.933 1.00 66.44 85 ASN A CA 1
ATOM 701 C C . ASN A 1 85 ? -16.408 0.193 29.858 1.00 66.44 85 ASN A C 1
ATOM 703 O O . ASN A 1 85 ? -16.079 0.711 28.786 1.00 66.44 85 ASN A O 1
ATOM 707 N N . ILE A 1 86 ? -15.661 0.366 30.954 1.00 63.56 86 ILE A N 1
ATOM 708 C CA . ILE A 1 86 ? -14.370 1.081 30.955 1.00 63.56 86 ILE A CA 1
ATOM 709 C C . ILE A 1 86 ? -13.318 0.261 30.194 1.00 63.56 86 ILE A C 1
ATOM 711 O O . ILE A 1 86 ? -12.564 0.826 29.399 1.00 63.56 86 ILE A O 1
ATOM 715 N N . SER A 1 87 ? -13.301 -1.070 30.359 1.00 64.31 87 SER A N 1
ATOM 716 C CA . SER A 1 87 ? -12.444 -1.960 29.560 1.00 64.31 87 SER A CA 1
ATOM 717 C C . SER A 1 87 ? -12.760 -1.851 28.067 1.00 64.31 87 SER A C 1
ATOM 719 O O . SER A 1 87 ? -11.835 -1.750 27.260 1.00 64.31 87 SER A O 1
ATOM 721 N N . ASN A 1 88 ? -14.040 -1.790 27.690 1.00 69.38 88 ASN A N 1
ATOM 722 C CA . ASN A 1 88 ? -14.450 -1.583 26.297 1.00 69.38 88 ASN A CA 1
ATOM 723 C C . ASN A 1 88 ? -13.993 -0.215 25.759 1.00 69.38 88 ASN A C 1
ATOM 725 O O . ASN A 1 88 ? -13.586 -0.112 24.605 1.00 69.38 88 ASN A O 1
ATOM 729 N N . THR A 1 89 ? -13.960 0.826 26.600 1.00 69.69 89 THR A N 1
ATOM 730 C CA . THR A 1 89 ? -13.460 2.161 26.219 1.00 69.69 89 THR A CA 1
ATOM 731 C C . THR A 1 89 ? -11.949 2.150 25.955 1.00 69.69 89 THR A C 1
ATOM 733 O O . THR A 1 89 ? -11.499 2.649 24.925 1.00 69.69 89 THR A O 1
ATOM 736 N N . ALA A 1 90 ? -11.156 1.528 26.834 1.00 75.12 90 ALA A N 1
ATOM 737 C CA . ALA A 1 90 ? -9.712 1.374 26.633 1.00 75.12 90 ALA A CA 1
ATOM 738 C C . ALA A 1 90 ? -9.387 0.495 25.412 1.00 75.12 90 ALA A C 1
ATOM 740 O O . ALA A 1 90 ? -8.483 0.795 24.633 1.00 75.12 90 ALA A O 1
ATOM 741 N N . LYS A 1 91 ? -10.156 -0.581 25.210 1.00 78.94 91 LYS A N 1
ATOM 742 C CA . LYS A 1 91 ? -10.053 -1.449 24.033 1.00 78.94 91 LYS A CA 1
ATOM 743 C C . LYS A 1 91 ? -10.380 -0.694 22.744 1.00 78.94 91 LYS A C 1
ATOM 745 O O . LYS A 1 91 ? -9.654 -0.840 21.764 1.00 78.94 91 LYS A O 1
ATOM 750 N N . LEU A 1 92 ? -11.417 0.143 22.754 1.00 71.62 92 LEU A N 1
ATOM 751 C CA . LEU A 1 92 ? -11.785 0.985 21.619 1.00 71.62 92 LEU A CA 1
ATOM 752 C C . LEU A 1 92 ? -10.676 1.989 21.272 1.00 71.62 92 LEU A C 1
ATOM 754 O O . LEU A 1 92 ? -10.365 2.163 20.097 1.00 71.62 92 LEU A O 1
ATOM 758 N N . GLU A 1 93 ? -10.052 2.614 22.270 1.00 78.75 93 GLU A N 1
ATOM 759 C CA . GLU A 1 93 ? -8.941 3.549 22.051 1.00 78.75 93 GLU A CA 1
ATOM 760 C C . GLU A 1 93 ? -7.703 2.857 21.461 1.00 78.75 93 GLU A C 1
ATOM 762 O O . GLU A 1 93 ? -7.074 3.361 20.525 1.00 78.75 93 GLU A O 1
ATOM 767 N N . ASN A 1 94 ? -7.398 1.649 21.940 1.00 84.31 94 ASN A N 1
ATOM 768 C CA . ASN A 1 94 ? -6.326 0.830 21.380 1.00 84.31 94 ASN A CA 1
ATOM 769 C C . ASN A 1 94 ? -6.603 0.450 19.920 1.00 84.31 94 ASN A C 1
ATOM 771 O O . ASN A 1 94 ? -5.722 0.608 19.077 1.00 84.31 94 ASN A O 1
ATOM 775 N N . LEU A 1 95 ? -7.825 0.006 19.605 1.00 79.25 95 LEU A N 1
ATOM 776 C CA . LEU A 1 95 ? -8.220 -0.341 18.236 1.00 79.25 95 LEU A CA 1
ATOM 777 C C . LEU A 1 95 ? -8.158 0.866 17.291 1.00 79.25 95 LEU A C 1
ATOM 779 O O . LEU A 1 95 ? -7.724 0.723 16.151 1.00 79.25 95 LEU A O 1
ATOM 783 N N . LYS A 1 96 ? -8.547 2.060 17.756 1.00 74.00 96 LYS A N 1
ATOM 784 C CA . LYS A 1 96 ? -8.397 3.307 16.987 1.00 74.00 96 LYS A CA 1
ATOM 785 C C . LYS A 1 96 ? -6.929 3.623 16.714 1.00 74.00 96 LYS A C 1
ATOM 787 O O . LYS A 1 96 ? -6.560 3.845 15.567 1.00 74.00 96 LYS A O 1
ATOM 792 N N . THR A 1 97 ? -6.085 3.554 17.743 1.00 83.25 97 THR A N 1
ATOM 793 C CA . THR A 1 97 ? -4.637 3.770 17.603 1.00 83.25 97 THR A CA 1
ATOM 794 C C . THR A 1 97 ? -4.008 2.775 16.622 1.00 83.25 97 THR A C 1
ATOM 796 O O . THR A 1 97 ? -3.133 3.131 15.831 1.00 83.25 97 THR A O 1
ATOM 799 N N . GLU A 1 98 ? -4.429 1.510 16.666 1.00 81.06 98 GLU A N 1
ATOM 800 C CA . GLU A 1 98 ? -3.983 0.478 15.730 1.00 81.06 98 GLU A CA 1
ATOM 801 C C . GLU A 1 98 ? -4.454 0.766 14.300 1.00 81.06 98 GLU A C 1
ATOM 803 O O . GLU A 1 98 ? -3.653 0.697 13.366 1.00 81.06 98 GLU A O 1
ATOM 808 N N . LEU A 1 99 ? -5.719 1.159 14.126 1.00 73.81 99 LEU A N 1
ATOM 809 C CA . LEU A 1 99 ? -6.275 1.551 12.834 1.00 73.81 99 LEU A CA 1
ATOM 810 C C . LEU A 1 99 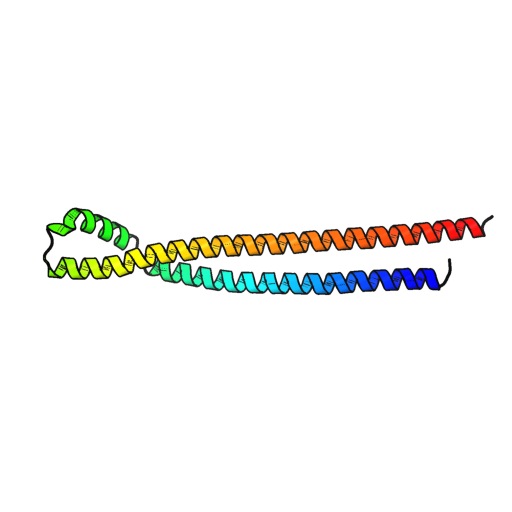? -5.512 2.734 12.222 1.00 73.81 99 LEU A C 1
ATOM 812 O O . LEU A 1 99 ? -5.163 2.678 11.044 1.00 73.81 99 LEU A O 1
ATOM 816 N N . ASP A 1 100 ? -5.188 3.758 13.011 1.00 72.06 100 ASP A N 1
ATOM 817 C CA . ASP A 1 100 ? -4.414 4.916 12.549 1.00 72.06 100 ASP A CA 1
ATOM 818 C C . ASP A 1 100 ? -3.016 4.508 12.066 1.00 72.06 100 ASP A C 1
ATOM 820 O O . ASP A 1 100 ? -2.577 4.915 10.985 1.00 72.06 100 ASP A O 1
ATOM 824 N N . LYS A 1 101 ? -2.330 3.634 12.815 1.00 82.88 101 LYS A N 1
ATOM 825 C CA . LYS A 1 101 ? -1.026 3.083 12.407 1.00 82.88 101 LYS A CA 1
ATOM 826 C C . LYS A 1 101 ? -1.129 2.280 11.111 1.00 82.88 101 LYS A C 1
ATOM 828 O O . LYS A 1 101 ? -0.282 2.437 10.233 1.00 82.88 101 LYS A O 1
ATOM 833 N N . LEU A 1 102 ? -2.158 1.445 10.968 1.00 76.19 102 LEU A N 1
ATOM 834 C CA . LEU A 1 102 ? -2.385 0.654 9.755 1.00 76.19 102 LEU A CA 1
ATOM 835 C C . LEU A 1 102 ? -2.691 1.543 8.544 1.00 76.19 102 LEU A C 1
ATOM 837 O O . LEU A 1 102 ? -2.166 1.304 7.455 1.00 76.19 102 LEU A O 1
ATOM 841 N N . LEU A 1 103 ? -3.501 2.590 8.723 1.00 71.69 103 LEU A N 1
ATOM 842 C CA . LEU A 1 103 ? -3.797 3.570 7.678 1.00 71.69 103 LEU A CA 1
ATOM 843 C C . LEU A 1 103 ? -2.534 4.308 7.227 1.00 71.69 103 LEU A C 1
ATOM 845 O O . LEU A 1 103 ? -2.334 4.478 6.020 1.00 71.69 103 LEU A O 1
ATOM 849 N N . GLN A 1 104 ? -1.673 4.689 8.174 1.00 80.00 104 GLN A N 1
ATOM 850 C CA . GLN A 1 104 ? -0.383 5.310 7.886 1.00 80.00 104 GLN A CA 1
ATOM 851 C C . GLN A 1 104 ? 0.548 4.351 7.131 1.00 80.00 104 GLN A C 1
ATOM 853 O O . GLN A 1 104 ? 1.045 4.709 6.064 1.00 80.00 104 GLN A O 1
ATOM 858 N N . SER A 1 105 ? 0.701 3.111 7.608 1.00 83.62 105 SER A N 1
ATOM 859 C CA . SER A 1 105 ? 1.503 2.076 6.939 1.00 83.62 105 SER A CA 1
ATOM 860 C C . SER A 1 105 ? 1.027 1.838 5.501 1.00 83.62 105 SER A C 1
ATOM 862 O O . SER A 1 105 ? 1.814 1.885 4.556 1.00 83.62 105 SER A O 1
ATOM 864 N N . ARG A 1 106 ? -0.292 1.714 5.289 1.00 83.56 106 ARG A N 1
ATOM 865 C CA . ARG A 1 106 ? -0.895 1.591 3.950 1.00 83.56 106 ARG A CA 1
ATOM 866 C C . ARG A 1 106 ? -0.580 2.794 3.053 1.00 83.56 106 ARG A C 1
ATOM 868 O O . ARG A 1 106 ? -0.361 2.628 1.852 1.00 83.56 106 ARG A O 1
ATOM 875 N N . ALA A 1 107 ? -0.604 4.008 3.602 1.00 78.69 107 ALA A N 1
ATOM 876 C CA . ALA A 1 107 ? -0.273 5.218 2.855 1.00 78.69 107 ALA A CA 1
ATOM 877 C C . ALA A 1 107 ? 1.208 5.252 2.449 1.00 78.69 107 ALA A C 1
ATOM 879 O O . ALA A 1 107 ? 1.521 5.669 1.333 1.00 78.69 107 ALA A O 1
ATOM 880 N N . ASP A 1 108 ? 2.106 4.784 3.313 1.00 87.94 108 ASP A N 1
ATOM 881 C CA . ASP A 1 108 ? 3.538 4.737 3.026 1.00 87.94 108 ASP A CA 1
ATOM 882 C C . ASP A 1 108 ? 3.878 3.673 1.972 1.00 87.94 108 ASP A C 1
ATOM 884 O O . ASP A 1 108 ? 4.619 3.978 1.039 1.00 87.94 108 ASP A O 1
ATOM 888 N N . VAL A 1 109 ? 3.230 2.501 1.994 1.00 87.81 109 VAL A N 1
ATOM 889 C CA . VAL A 1 109 ? 3.340 1.509 0.903 1.00 87.81 109 VAL A CA 1
ATOM 890 C C . VAL A 1 109 ? 2.907 2.108 -0.439 1.00 87.81 109 VAL A C 1
ATOM 892 O O . VAL A 1 109 ? 3.605 1.953 -1.442 1.00 87.81 109 VAL A O 1
ATOM 895 N N . ARG A 1 110 ? 1.804 2.872 -0.480 1.00 83.06 110 ARG A N 1
ATOM 896 C CA . ARG A 1 110 ? 1.389 3.577 -1.710 1.00 83.06 110 ARG A CA 1
ATOM 897 C C . ARG A 1 110 ? 2.452 4.558 -2.200 1.00 83.06 110 ARG A C 1
ATOM 899 O O . ARG A 1 110 ? 2.715 4.605 -3.398 1.00 83.06 110 ARG A O 1
ATOM 906 N N . LYS A 1 111 ? 3.075 5.329 -1.302 1.00 91.00 111 LYS A N 1
ATOM 907 C CA . LYS A 1 111 ? 4.180 6.231 -1.673 1.00 91.00 111 LYS A CA 1
ATOM 908 C C . LYS A 1 111 ? 5.368 5.455 -2.238 1.00 91.00 111 LYS A C 1
ATOM 910 O O . LYS A 1 111 ? 5.945 5.905 -3.222 1.00 91.00 111 LYS A O 1
ATOM 915 N N . SER A 1 112 ? 5.701 4.302 -1.660 1.00 94.38 112 SER A N 1
ATOM 916 C CA . SER A 1 112 ? 6.764 3.426 -2.161 1.00 94.38 112 SER A CA 1
ATOM 917 C C . SER A 1 112 ? 6.473 2.914 -3.572 1.00 94.38 112 SER A C 1
ATOM 919 O O . SER A 1 112 ? 7.376 2.917 -4.402 1.00 94.38 112 SER A O 1
ATOM 921 N N . ILE A 1 113 ? 5.219 2.561 -3.884 1.00 90.38 113 ILE A N 1
ATOM 922 C CA . ILE A 1 113 ? 4.810 2.188 -5.251 1.00 90.38 113 ILE A CA 1
ATOM 923 C C . ILE A 1 113 ? 5.045 3.355 -6.219 1.00 90.38 113 ILE A C 1
ATOM 925 O O . ILE A 1 113 ? 5.707 3.177 -7.237 1.00 90.38 113 ILE A O 1
ATOM 929 N N . PHE A 1 114 ? 4.584 4.565 -5.886 1.00 91.88 114 PHE A N 1
ATOM 930 C CA . PHE A 1 114 ? 4.815 5.743 -6.734 1.00 91.88 114 PHE A CA 1
ATOM 931 C C . PHE A 1 114 ? 6.305 6.075 -6.906 1.00 91.88 114 PHE A C 1
ATOM 933 O O . PHE A 1 114 ? 6.737 6.481 -7.985 1.00 91.88 114 PHE A O 1
ATOM 940 N N . ALA A 1 115 ? 7.100 5.926 -5.844 1.00 96.38 115 ALA A N 1
ATOM 941 C CA . ALA A 1 115 ? 8.541 6.142 -5.900 1.00 96.38 115 ALA A CA 1
ATOM 942 C C . ALA A 1 115 ? 9.221 5.125 -6.826 1.00 96.38 115 ALA A C 1
ATOM 944 O O . ALA A 1 115 ? 10.045 5.518 -7.649 1.00 96.38 115 ALA A O 1
ATOM 945 N N . LEU A 1 116 ? 8.820 3.855 -6.741 1.00 96.25 116 LEU A N 1
ATOM 946 C CA . LEU A 1 116 ? 9.310 2.778 -7.593 1.00 96.25 116 LEU A CA 1
ATOM 947 C C . LEU A 1 116 ? 8.957 3.014 -9.074 1.00 96.25 116 LEU A C 1
ATOM 949 O O . LEU A 1 116 ? 9.818 2.863 -9.939 1.00 96.25 116 LEU A O 1
ATOM 953 N N . GLU A 1 117 ? 7.732 3.461 -9.372 1.00 94.12 117 GLU A N 1
ATOM 954 C CA . GLU A 1 117 ? 7.312 3.813 -10.740 1.00 94.12 117 GLU A CA 1
ATOM 955 C C . GLU A 1 117 ? 8.139 4.975 -11.315 1.00 94.12 117 GLU A C 1
ATOM 957 O O . GLU A 1 117 ? 8.506 4.986 -12.494 1.00 94.12 117 GLU A O 1
ATOM 962 N N . LYS A 1 118 ? 8.481 5.954 -10.473 1.00 96.94 118 LYS A N 1
ATOM 963 C CA . LYS A 1 118 ? 9.360 7.061 -10.857 1.00 96.94 118 LYS A CA 1
ATOM 964 C C . LYS A 1 118 ? 10.798 6.591 -11.096 1.00 96.94 118 LYS A C 1
ATOM 966 O O . LYS A 1 118 ? 11.420 7.046 -12.055 1.00 96.94 118 LYS A O 1
ATOM 971 N N . GLU A 1 119 ? 11.312 5.706 -10.245 1.00 96.62 119 GLU A N 1
ATOM 972 C CA . GLU A 1 119 ? 12.657 5.128 -10.344 1.00 96.62 119 GLU A CA 1
ATOM 973 C C . GLU A 1 119 ? 12.832 4.383 -11.675 1.00 96.62 119 GLU A C 1
ATOM 975 O O . GLU A 1 119 ? 13.712 4.746 -12.459 1.00 96.62 119 GLU A O 1
ATOM 980 N N . ILE A 1 120 ? 11.936 3.442 -12.015 1.00 96.50 120 ILE A N 1
ATOM 981 C CA . ILE A 1 120 ? 12.035 2.711 -13.292 1.00 96.50 120 ILE A CA 1
ATOM 982 C C . ILE A 1 120 ? 11.951 3.646 -14.499 1.00 96.50 120 ILE A C 1
ATOM 984 O O . ILE A 1 120 ? 12.691 3.470 -15.468 1.00 96.50 120 ILE A O 1
ATOM 988 N N . PHE A 1 121 ? 11.084 4.661 -14.457 1.00 96.44 121 PHE A N 1
ATOM 989 C CA . PHE A 1 121 ? 10.971 5.618 -15.552 1.00 96.44 121 PHE A CA 1
ATOM 990 C C . PHE A 1 121 ? 12.292 6.365 -15.773 1.00 96.44 121 PHE A C 1
ATOM 992 O O . PHE A 1 121 ? 12.745 6.513 -16.911 1.00 96.44 121 PHE A O 1
ATOM 999 N N . GLN A 1 122 ? 12.932 6.808 -14.688 1.00 97.62 122 GLN A N 1
ATOM 1000 C CA . GLN A 1 122 ? 14.229 7.478 -14.743 1.00 97.62 122 GLN A CA 1
ATOM 1001 C C . GLN A 1 122 ? 15.319 6.547 -15.278 1.00 97.62 122 GLN A C 1
ATOM 1003 O O . GLN A 1 122 ? 16.058 6.938 -16.182 1.00 97.62 122 GLN A O 1
ATOM 1008 N N . GLU A 1 123 ? 15.392 5.313 -14.786 1.00 97.44 123 GLU A N 1
ATOM 1009 C CA . GLU A 1 123 ? 16.389 4.342 -15.238 1.00 97.44 123 GLU A CA 1
ATOM 1010 C C . GLU A 1 123 ? 16.224 3.980 -16.718 1.00 97.44 123 GLU A C 1
ATOM 1012 O O . GLU A 1 123 ? 17.199 4.030 -17.473 1.00 97.44 123 GLU A O 1
ATOM 1017 N N . ILE A 1 124 ? 14.994 3.696 -17.166 1.00 96.81 124 ILE A N 1
ATOM 1018 C CA . ILE A 1 124 ? 14.692 3.420 -18.579 1.00 96.81 124 ILE A CA 1
ATOM 1019 C C . ILE A 1 124 ? 15.056 4.624 -19.452 1.00 96.81 124 ILE A C 1
ATOM 1021 O O . ILE A 1 124 ? 15.639 4.453 -20.528 1.00 96.81 124 ILE A O 1
ATOM 1025 N N . SER A 1 125 ? 14.738 5.838 -18.999 1.00 97.50 125 SER A N 1
ATOM 1026 C CA . SER A 1 125 ? 15.082 7.071 -19.709 1.00 97.50 125 SER A CA 1
ATOM 1027 C C . SER A 1 125 ? 16.596 7.212 -19.886 1.00 97.50 125 SER A C 1
ATOM 1029 O O . SER A 1 125 ? 17.066 7.429 -21.004 1.00 97.50 125 SER A O 1
ATOM 1031 N N . ILE A 1 126 ? 17.373 6.984 -18.821 1.00 97.50 126 ILE A N 1
ATOM 1032 C CA . ILE A 1 126 ? 18.840 7.050 -18.849 1.00 97.50 126 ILE A CA 1
ATOM 1033 C C . ILE A 1 126 ? 19.420 6.026 -19.829 1.00 97.50 126 ILE A C 1
ATOM 1035 O O . ILE A 1 126 ? 20.214 6.393 -20.697 1.00 97.50 126 ILE A O 1
ATOM 1039 N N . ILE A 1 127 ? 19.021 4.750 -19.745 1.00 96.31 127 ILE A N 1
ATOM 1040 C CA . ILE A 1 127 ? 19.577 3.727 -20.648 1.00 96.31 127 ILE A CA 1
ATOM 1041 C C . ILE A 1 127 ? 19.183 3.981 -22.106 1.00 96.31 127 ILE A C 1
ATOM 1043 O O . ILE A 1 127 ? 19.975 3.714 -23.009 1.00 96.31 127 ILE A O 1
ATOM 1047 N N . THR A 1 128 ? 17.993 4.540 -22.339 1.00 96.50 128 THR A N 1
ATOM 1048 C CA . THR A 1 128 ? 17.519 4.892 -23.681 1.00 96.50 128 THR A CA 1
ATOM 1049 C C . THR A 1 128 ? 18.325 6.057 -24.238 1.00 96.50 128 THR A C 1
ATOM 1051 O O . THR A 1 128 ? 18.798 5.976 -25.367 1.00 96.50 128 THR A O 1
ATOM 1054 N N . HIS A 1 129 ? 18.546 7.106 -23.442 1.00 96.50 129 HIS A N 1
ATOM 1055 C CA . HIS A 1 129 ? 19.362 8.253 -23.833 1.00 96.50 129 HIS A CA 1
ATOM 1056 C C . HIS A 1 129 ? 20.814 7.861 -24.139 1.00 96.50 129 HIS A C 1
ATOM 1058 O O . HIS A 1 129 ? 21.397 8.305 -25.131 1.00 96.50 129 HIS A O 1
ATOM 1064 N N . ASN A 1 130 ? 21.398 6.988 -23.318 1.00 94.06 130 ASN A N 1
ATOM 1065 C CA . ASN A 1 130 ? 22.748 6.480 -23.545 1.00 94.06 130 ASN A CA 1
ATOM 1066 C C . ASN A 1 130 ? 22.824 5.669 -24.844 1.00 94.06 130 ASN A C 1
ATOM 1068 O O . ASN A 1 130 ? 23.748 5.848 -25.637 1.00 94.06 130 ASN A O 1
ATOM 1072 N N . TYR A 1 131 ? 21.834 4.807 -25.095 1.00 94.81 131 TYR A N 1
ATOM 1073 C CA . TYR A 1 131 ? 21.765 4.026 -26.326 1.00 94.81 131 TYR A CA 1
ATOM 1074 C C . TYR A 1 131 ? 21.613 4.914 -27.568 1.00 94.81 131 TYR A C 1
ATOM 1076 O O . TYR A 1 131 ? 22.381 4.765 -28.519 1.00 94.81 131 TYR A O 1
ATOM 1084 N N . THR A 1 132 ? 20.690 5.882 -27.563 1.00 94.12 132 THR A N 1
ATOM 1085 C CA . THR A 1 132 ? 20.494 6.790 -28.707 1.00 94.12 132 THR A CA 1
ATOM 1086 C C . THR A 1 132 ? 21.724 7.651 -28.982 1.00 94.12 132 THR A C 1
ATOM 1088 O O . THR A 1 132 ? 22.075 7.853 -30.144 1.00 94.12 132 THR A O 1
ATOM 1091 N N . SER A 1 133 ? 22.432 8.092 -27.940 1.00 93.06 133 SER A N 1
ATOM 1092 C CA . SER A 1 133 ? 23.695 8.828 -28.076 1.00 93.06 133 SER A CA 1
ATOM 1093 C C . SER A 1 133 ? 24.789 7.977 -28.730 1.00 93.06 133 SER A C 1
ATOM 1095 O O . SER A 1 133 ? 25.478 8.440 -29.641 1.00 93.06 133 SER A O 1
ATOM 1097 N N . THR A 1 134 ? 24.912 6.708 -28.328 1.00 91.44 134 THR A N 1
ATOM 1098 C CA . THR A 1 134 ? 25.842 5.747 -28.946 1.00 91.44 134 THR A CA 1
ATOM 1099 C C . THR A 1 134 ? 25.506 5.496 -30.417 1.00 91.44 134 THR A C 1
ATOM 1101 O O . THR A 1 134 ? 26.403 5.495 -31.263 1.00 91.44 134 THR A O 1
ATOM 1104 N N . VAL A 1 135 ? 24.219 5.336 -30.746 1.00 90.50 135 VAL A N 1
ATOM 1105 C CA . VAL A 1 135 ? 23.746 5.186 -32.132 1.00 90.50 135 VAL A CA 1
ATOM 1106 C C . VAL A 1 135 ? 24.125 6.415 -32.962 1.00 90.50 135 VAL A C 1
ATOM 1108 O O . VAL A 1 135 ? 24.719 6.268 -34.029 1.00 90.50 135 VAL A O 1
ATOM 1111 N N . ALA A 1 136 ? 23.827 7.618 -32.463 1.00 90.81 136 ALA A N 1
ATOM 1112 C CA . ALA A 1 136 ? 24.100 8.872 -33.161 1.00 90.81 136 ALA A CA 1
ATOM 1113 C C . ALA A 1 136 ? 25.598 9.060 -33.442 1.00 90.81 136 ALA A C 1
ATOM 1115 O O . ALA A 1 136 ? 25.984 9.389 -34.564 1.00 90.81 136 ALA A O 1
ATOM 1116 N N . LYS A 1 137 ? 26.456 8.774 -32.453 1.00 90.81 137 LYS A N 1
ATOM 1117 C CA . LYS A 1 137 ? 27.913 8.821 -32.623 1.00 90.81 137 LYS A CA 1
ATOM 1118 C C . LYS A 1 137 ? 28.385 7.855 -33.714 1.00 90.81 137 LYS A C 1
ATOM 1120 O O . LYS A 1 137 ? 29.104 8.262 -34.622 1.00 90.81 137 LYS A O 1
ATOM 1125 N N . ALA A 1 138 ? 27.916 6.609 -33.673 1.00 88.56 138 ALA A N 1
ATOM 1126 C CA . ALA A 1 138 ? 28.285 5.597 -34.659 1.00 88.56 138 ALA A CA 1
ATOM 1127 C C . ALA A 1 138 ? 27.773 5.896 -36.080 1.00 88.56 138 ALA A C 1
ATOM 1129 O O . ALA A 1 138 ? 28.347 5.400 -37.048 1.00 88.56 138 ALA A O 1
ATOM 1130 N N . MET A 1 139 ? 26.675 6.646 -36.221 1.00 87.00 139 MET A N 1
ATOM 1131 C CA . MET A 1 139 ? 26.186 7.109 -37.523 1.00 87.00 139 MET A CA 1
ATOM 1132 C C . MET A 1 139 ? 27.068 8.223 -38.087 1.00 87.00 139 MET A C 1
ATOM 1134 O O . MET A 1 139 ? 27.431 8.160 -39.258 1.00 87.00 139 MET A O 1
ATOM 1138 N N . ASN A 1 140 ? 27.463 9.193 -37.259 1.00 88.25 140 ASN A N 1
ATOM 1139 C CA . ASN A 1 140 ? 28.333 10.292 -37.685 1.00 88.25 140 ASN A CA 1
ATOM 1140 C C . ASN A 1 140 ? 29.714 9.794 -38.138 1.00 88.25 140 ASN A C 1
ATOM 1142 O O . ASN A 1 140 ? 30.207 10.235 -39.169 1.00 88.25 140 ASN A O 1
ATOM 1146 N N . GLU A 1 141 ? 30.293 8.821 -37.429 1.00 85.62 141 GLU A N 1
ATOM 1147 C CA . GLU A 1 141 ? 31.587 8.210 -37.780 1.00 85.62 141 GLU A CA 1
ATOM 1148 C C . GLU A 1 141 ? 31.569 7.427 -39.106 1.00 85.62 141 GLU A C 1
ATOM 1150 O O . GLU A 1 141 ? 32.627 7.168 -39.664 1.00 85.62 141 GLU A O 1
ATOM 1155 N N . LYS A 1 142 ? 30.395 7.038 -39.623 1.00 75.88 142 LYS A N 1
ATOM 1156 C CA . LYS A 1 142 ? 30.264 6.355 -40.925 1.00 75.88 142 LYS A CA 1
ATOM 1157 C C . LYS A 1 142 ? 30.138 7.309 -42.117 1.00 75.88 142 LYS A C 1
ATOM 1159 O O . LYS A 1 142 ? 30.178 6.839 -43.252 1.00 75.88 142 LYS A O 1
ATOM 1164 N N . ILE A 1 143 ? 29.887 8.596 -41.872 1.00 67.94 143 ILE A N 1
ATOM 1165 C CA . ILE A 1 143 ? 29.631 9.606 -42.915 1.00 67.94 143 ILE A CA 1
ATOM 1166 C C . ILE A 1 143 ? 30.905 10.410 -43.245 1.00 67.94 143 ILE A C 1
ATOM 1168 O O . ILE A 1 143 ? 31.010 10.951 -44.344 1.00 67.94 143 ILE A O 1
ATOM 1172 N N . THR A 1 144 ? 31.871 10.458 -42.326 1.00 55.41 144 THR A N 1
ATOM 1173 C CA . THR A 1 144 ? 33.253 10.942 -42.531 1.00 55.41 144 THR A CA 1
ATOM 1174 C C . THR A 1 144 ? 34.180 9.846 -43.023 1.00 55.41 144 THR A C 1
ATOM 1176 O O . THR A 1 144 ? 35.021 10.155 -43.894 1.00 55.41 144 THR A O 1
#

Secondary structure (DSSP, 8-state):
--HHHHHHHHHHHHHHHHHHHHHHHHHHHHHHHHHHHHHHHHHHHHHHHHHS-HHHHHHHHHHHHHGGGS-HHHHHHHHHHHHHHHHHHHHHHHHHHHHHHHHHHHHHHHHHHHHHHHHHHHHHHHHHHHHHHHHHHHHHTTT-

Foldseek 3Di:
DDPVLVVVLVVVLVVLVVVLVVVLVVLVVVLVVLVVVLVVLVVVLVVLVVVADPVLVVVLVVCVVCVVVDDPVVNVVSVVSCCVNVVSVVVNVVSVVVSVVSVVVSVVSVVVSVVSVVVSVVVNVVSVVVSVVVVVVVVVVVVD

pLDDT: mean 80.85, std 13.08, range [54.47, 97.62]